Protein AF-A0A0L6JKN7-F1 (afdb_monomer_lite)

pLDDT: mean 93.9, std 7.28, range [55.91, 98.62]

Secondary structure (DSSP, 8-state):
----HHHHHHHHHHHHHHHHHHHHHSSB-HHHHHHHHHHHHHHHHT--HHHHHHHHHHHHHHHHHHHHTT--HHHHHHHHHHHHHHBTTSHHHHHHHHHHHHT-

Foldseek 3Di:
DDQPPVLVVLQVQLVVQQVVVCVVVVAGACVPRVQVSLVVSCVVSVHDSVVSVVSNVVVVVVVVVVVCVPDDPVRVVVVVVCVQLRHCVHPNVVVVVVVVVVVD

Sequence (104 aa):
MIIDINEKKVYEFCDTKWKYYIKRDGAYYPSKHDDLVLNEAASEFNITFDEAKAIFNKVSNEIVQEEVKGMSQNQIRNAIKDVIEGNAETPWGQEKLKKKKDNN

Radius of gyration: 15.53 Å; chains: 1; bounding box: 38×34×34 Å

Structure (mmCIF, N/CA/C/O backbone):
data_AF-A0A0L6JKN7-F1
#
_entry.id   AF-A0A0L6JKN7-F1
#
loop_
_atom_site.group_PDB
_atom_site.id
_atom_site.type_symbol
_atom_site.label_atom_id
_atom_site.label_alt_id
_atom_site.label_comp_id
_atom_site.label_asym_id
_atom_site.label_entity_id
_atom_site.label_seq_id
_atom_site.pdbx_PDB_ins_code
_atom_site.Cartn_x
_atom_site.Cartn_y
_atom_site.Cartn_z
_atom_site.occupancy
_atom_site.B_iso_or_equiv
_atom_site.auth_seq_id
_atom_site.auth_comp_id
_atom_site.auth_asym_id
_atom_site.auth_atom_id
_atom_site.pdbx_PDB_model_num
ATOM 1 N N . MET A 1 1 ? -5.619 19.096 8.456 1.00 57.16 1 MET A N 1
ATOM 2 C CA . MET A 1 1 ? -6.262 17.795 8.188 1.00 57.16 1 MET A CA 1
ATOM 3 C C . MET A 1 1 ? -6.031 16.922 9.412 1.00 57.16 1 MET A C 1
ATOM 5 O O . MET A 1 1 ? -4.926 16.976 9.940 1.00 57.16 1 MET A O 1
ATOM 9 N N . ILE A 1 2 ? -7.053 16.241 9.935 1.00 72.38 2 ILE A N 1
ATOM 10 C CA . ILE A 1 2 ? -6.933 15.395 11.134 1.00 72.38 2 ILE A CA 1
ATOM 11 C C . ILE A 1 2 ? -7.276 13.970 10.699 1.00 72.38 2 ILE A C 1
ATOM 13 O O . ILE A 1 2 ? -8.452 13.635 10.599 1.00 72.38 2 ILE A O 1
ATOM 17 N N . ILE A 1 3 ? -6.249 13.174 10.397 1.00 80.44 3 ILE A N 1
ATOM 18 C CA . ILE A 1 3 ? -6.395 11.726 10.212 1.00 80.44 3 ILE A CA 1
ATOM 19 C C . ILE A 1 3 ? -6.664 11.127 11.594 1.00 80.44 3 ILE A C 1
ATOM 21 O O . ILE A 1 3 ? -5.941 11.443 12.547 1.00 80.44 3 ILE A O 1
ATOM 25 N N . ASP A 1 4 ? -7.687 10.282 11.717 1.00 90.75 4 ASP A N 1
ATOM 26 C CA . ASP A 1 4 ? -7.951 9.582 12.971 1.00 90.75 4 ASP A CA 1
ATOM 27 C C . ASP A 1 4 ? -6.773 8.658 13.319 1.00 90.75 4 ASP A C 1
ATOM 29 O O . ASP A 1 4 ? -6.198 7.984 12.461 1.00 90.75 4 ASP A O 1
ATOM 33 N N . ILE A 1 5 ? -6.379 8.627 14.594 1.00 91.12 5 ILE A N 1
ATOM 34 C CA . ILE A 1 5 ? -5.193 7.875 15.019 1.00 91.12 5 ILE A CA 1
ATOM 35 C C . ILE A 1 5 ? -5.333 6.367 14.768 1.00 91.12 5 ILE A C 1
ATOM 37 O O . ILE A 1 5 ? -4.326 5.698 14.543 1.00 91.12 5 ILE A O 1
ATOM 41 N N . ASN A 1 6 ? -6.550 5.820 14.792 1.00 92.75 6 ASN A N 1
ATOM 42 C CA . ASN A 1 6 ? -6.795 4.411 14.502 1.00 92.75 6 ASN A CA 1
ATOM 43 C C . ASN A 1 6 ? -6.784 4.154 12.995 1.00 92.75 6 ASN A C 1
ATOM 45 O O . ASN A 1 6 ? -6.169 3.185 12.560 1.00 92.75 6 ASN A O 1
ATOM 49 N N . GLU A 1 7 ? -7.361 5.052 12.194 1.00 95.69 7 GLU A N 1
ATOM 50 C CA . GLU A 1 7 ? -7.275 4.978 10.729 1.00 95.69 7 GLU A CA 1
ATOM 51 C C . GLU A 1 7 ? -5.817 5.009 10.249 1.00 95.69 7 GLU A C 1
ATOM 53 O O . GLU A 1 7 ? -5.412 4.220 9.392 1.00 95.69 7 GLU A O 1
ATOM 58 N N . LYS A 1 8 ? -4.994 5.864 10.868 1.00 95.38 8 LYS A N 1
ATOM 59 C CA . LYS A 1 8 ? -3.556 5.932 10.599 1.00 95.38 8 LYS A CA 1
ATOM 60 C C . LYS A 1 8 ? -2.848 4.606 10.896 1.00 95.38 8 LYS A C 1
ATOM 62 O O . LYS A 1 8 ? -2.023 4.178 10.096 1.00 95.38 8 LYS A O 1
ATOM 67 N N . LYS A 1 9 ? -3.178 3.936 12.006 1.00 97.50 9 LYS A N 1
ATOM 68 C CA . LYS A 1 9 ? -2.577 2.636 12.359 1.00 97.50 9 LYS A CA 1
ATOM 69 C C . LYS A 1 9 ? -2.925 1.543 11.353 1.00 97.50 9 LYS A C 1
ATOM 71 O O . LYS A 1 9 ? -2.051 0.757 11.002 1.00 97.50 9 LYS A O 1
ATOM 76 N N . VAL A 1 10 ? -4.170 1.507 10.873 1.00 97.88 10 VAL A N 1
ATOM 77 C CA . VAL A 1 10 ? -4.590 0.567 9.820 1.00 97.88 10 VAL A CA 1
ATOM 78 C C . VAL A 1 10 ? -3.778 0.815 8.549 1.00 97.88 10 VAL A C 1
ATOM 80 O O . VAL A 1 10 ? -3.206 -0.120 7.993 1.00 97.88 10 VAL A O 1
ATOM 83 N N . TYR A 1 11 ? -3.651 2.076 8.126 1.00 97.50 11 TYR A N 1
ATOM 84 C CA . TYR A 1 11 ? -2.837 2.445 6.967 1.00 97.50 11 TYR A CA 1
ATOM 85 C C . TYR A 1 11 ? -1.366 2.013 7.113 1.00 97.50 11 TYR A C 1
ATOM 87 O O . TYR A 1 11 ? -0.819 1.369 6.217 1.00 97.50 11 TYR A O 1
ATOM 95 N N . GLU A 1 12 ? -0.732 2.322 8.249 1.00 97.69 12 GLU A N 1
ATOM 96 C CA . GLU A 1 12 ? 0.670 1.971 8.529 1.00 97.69 12 GLU A CA 1
ATOM 97 C C . GLU A 1 12 ? 0.896 0.452 8.571 1.00 97.69 12 GLU A C 1
ATOM 99 O O . GLU A 1 12 ? 1.932 -0.045 8.110 1.00 97.69 12 GLU A O 1
ATOM 104 N N . PHE A 1 13 ? -0.079 -0.299 9.086 1.00 98.44 13 PHE A N 1
ATOM 105 C CA . PHE A 1 13 ? -0.049 -1.756 9.058 1.00 98.44 13 PHE A CA 1
ATOM 106 C C . PHE A 1 13 ? -0.074 -2.276 7.620 1.00 98.44 13 PHE A C 1
ATOM 108 O O . PHE A 1 13 ? 0.784 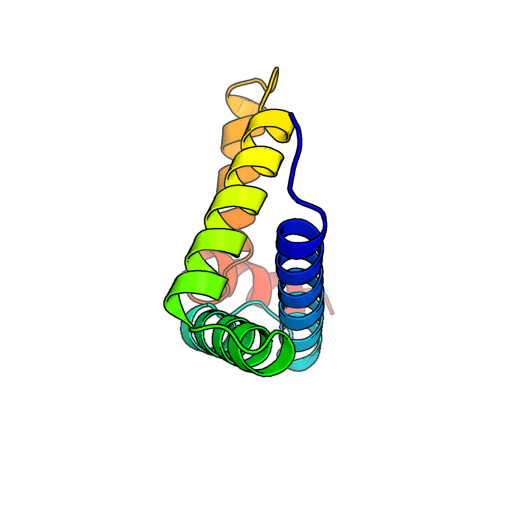-3.083 7.250 1.00 98.44 13 PHE A O 1
ATOM 115 N N . CYS A 1 14 ? -1.001 -1.786 6.792 1.00 98.25 14 CYS A N 1
ATOM 116 C CA . CYS A 1 14 ? -1.090 -2.200 5.397 1.00 98.25 14 CYS A CA 1
ATOM 117 C C . CYS A 1 14 ? 0.209 -1.890 4.633 1.00 98.25 14 CYS A C 1
ATOM 119 O O . CYS A 1 14 ? 0.768 -2.778 3.988 1.00 98.25 14 CYS A O 1
ATOM 121 N N . ASP A 1 15 ? 0.753 -0.675 4.768 1.00 97.31 15 ASP A N 1
ATOM 122 C CA . ASP A 1 15 ? 2.030 -0.271 4.153 1.00 97.31 15 ASP A CA 1
ATOM 123 C C . ASP A 1 15 ? 3.191 -1.197 4.564 1.00 97.31 15 ASP A C 1
ATOM 125 O O . ASP A 1 15 ? 3.976 -1.659 3.727 1.00 97.31 15 ASP A O 1
ATOM 129 N N . THR A 1 16 ? 3.259 -1.565 5.845 1.00 98.25 16 THR A N 1
ATOM 130 C CA . THR A 1 16 ? 4.258 -2.518 6.350 1.00 98.25 16 THR A CA 1
ATOM 131 C C . THR A 1 16 ? 4.101 -3.901 5.713 1.00 98.25 16 THR A C 1
ATOM 133 O O . THR A 1 16 ? 5.096 -4.538 5.346 1.00 98.25 16 THR A O 1
ATOM 136 N N . LYS A 1 17 ? 2.864 -4.376 5.543 1.00 98.31 17 LYS A N 1
ATOM 137 C CA . LYS A 1 17 ? 2.573 -5.686 4.950 1.00 98.31 17 LYS A CA 1
ATOM 138 C C . LYS A 1 17 ? 2.839 -5.730 3.447 1.00 98.31 17 LYS A C 1
ATOM 140 O O . LYS A 1 17 ? 3.464 -6.688 2.992 1.00 98.31 17 LYS A O 1
ATOM 145 N N . TRP A 1 18 ? 2.495 -4.691 2.684 1.00 97.81 18 TRP A N 1
ATOM 146 C CA . TRP A 1 18 ? 2.913 -4.601 1.279 1.00 97.81 18 TRP A CA 1
ATOM 147 C C . TRP A 1 18 ? 4.437 -4.618 1.154 1.00 97.81 18 TRP A C 1
ATOM 149 O O . TRP A 1 18 ? 4.969 -5.407 0.376 1.00 97.81 18 TRP A O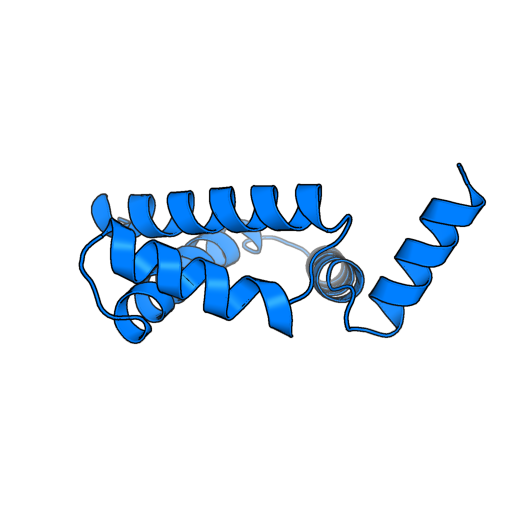 1
ATOM 159 N N . LYS A 1 19 ? 5.169 -3.838 1.963 1.00 97.75 19 LYS A N 1
ATOM 160 C CA . LYS A 1 19 ? 6.646 -3.858 1.968 1.00 97.75 19 LYS A CA 1
ATOM 161 C C . LYS A 1 19 ? 7.207 -5.251 2.254 1.00 97.75 19 LYS A C 1
ATOM 163 O O . LYS A 1 19 ? 8.165 -5.673 1.601 1.00 97.75 19 LYS A O 1
ATOM 168 N N . TYR A 1 20 ? 6.608 -5.978 3.196 1.00 98.12 20 TYR A N 1
ATOM 169 C CA . TYR A 1 20 ? 6.967 -7.365 3.479 1.00 98.12 20 TYR A CA 1
ATOM 170 C C . TYR A 1 20 ? 6.762 -8.270 2.253 1.00 98.12 20 TYR A C 1
ATOM 172 O O . TYR A 1 20 ? 7.697 -8.968 1.849 1.00 98.12 20 TYR A O 1
ATOM 180 N N . TYR A 1 21 ? 5.588 -8.226 1.620 1.00 97.69 21 TYR A N 1
ATOM 181 C CA . TYR A 1 21 ? 5.271 -9.077 0.471 1.00 97.69 21 TYR A CA 1
ATOM 182 C C . TYR A 1 21 ? 6.077 -8.738 -0.780 1.00 97.69 21 TYR A C 1
ATOM 184 O O . TYR A 1 21 ? 6.561 -9.644 -1.456 1.00 97.69 21 TYR A O 1
ATOM 192 N N . ILE A 1 22 ? 6.330 -7.456 -1.035 1.00 96.69 22 ILE A N 1
ATOM 193 C CA . ILE A 1 22 ? 7.212 -6.998 -2.114 1.00 96.69 22 ILE A CA 1
ATOM 194 C C . ILE A 1 22 ? 8.631 -7.531 -1.911 1.00 96.69 22 ILE A C 1
ATOM 196 O O . ILE A 1 22 ? 9.261 -7.997 -2.859 1.00 96.69 22 ILE A O 1
ATOM 200 N N . LYS A 1 23 ? 9.145 -7.501 -0.674 1.00 96.62 23 LYS A N 1
ATOM 201 C CA . LYS A 1 23 ? 10.470 -8.050 -0.359 1.00 96.62 23 LYS A CA 1
ATOM 202 C C . LYS A 1 23 ? 10.509 -9.569 -0.533 1.00 96.62 23 LYS A C 1
ATOM 204 O O . LYS A 1 23 ? 11.497 -10.083 -1.050 1.00 96.62 23 LYS A O 1
ATOM 209 N N . ARG A 1 24 ? 9.458 -10.272 -0.102 1.00 96.31 24 ARG A N 1
ATOM 210 C CA . ARG A 1 24 ? 9.342 -11.734 -0.211 1.00 96.31 24 ARG A CA 1
ATOM 211 C C . ARG A 1 24 ? 9.267 -12.193 -1.668 1.00 96.31 24 ARG A C 1
ATOM 213 O O . ARG A 1 24 ? 9.973 -13.120 -2.046 1.00 96.31 24 ARG A O 1
ATOM 220 N N . ASP A 1 25 ? 8.449 -11.524 -2.474 1.00 95.19 25 ASP A N 1
ATOM 221 C CA . ASP A 1 25 ? 8.116 -11.957 -3.837 1.00 95.19 25 ASP A CA 1
ATOM 222 C C . ASP A 1 25 ? 8.970 -11.247 -4.908 1.00 95.19 25 ASP A C 1
ATOM 224 O O . ASP A 1 25 ? 8.849 -11.511 -6.106 1.00 95.19 25 ASP A O 1
ATOM 228 N N . GLY A 1 26 ? 9.853 -10.340 -4.477 1.00 94.69 26 GLY A N 1
ATOM 229 C CA . GLY A 1 26 ? 10.810 -9.602 -5.304 1.00 94.69 26 GLY A CA 1
ATOM 230 C C . GLY A 1 26 ? 10.219 -8.433 -6.099 1.00 94.69 26 GLY A C 1
ATOM 231 O O . GLY A 1 26 ? 10.980 -7.673 -6.704 1.00 94.69 26 GLY A O 1
ATOM 232 N N . ALA A 1 27 ? 8.894 -8.285 -6.109 1.00 95.38 27 ALA A N 1
ATOM 233 C CA . ALA A 1 27 ? 8.158 -7.213 -6.769 1.00 95.38 27 ALA A CA 1
ATOM 234 C C . ALA A 1 27 ? 6.733 -7.103 -6.203 1.00 95.38 27 ALA A C 1
ATOM 236 O O . ALA A 1 27 ? 6.284 -8.004 -5.498 1.00 95.38 27 ALA A O 1
ATOM 237 N N . TYR A 1 28 ? 6.025 -6.023 -6.531 1.00 96.69 28 TYR A N 1
ATOM 238 C CA . TYR A 1 28 ? 4.619 -5.836 -6.174 1.00 96.69 28 TYR A CA 1
ATOM 239 C C . TYR A 1 28 ? 3.689 -6.503 -7.196 1.00 96.69 28 TYR A C 1
ATOM 241 O O . TYR A 1 28 ? 3.793 -6.222 -8.390 1.00 96.69 28 TYR A O 1
ATOM 249 N N . TYR A 1 29 ? 2.782 -7.360 -6.721 1.00 97.06 29 TYR A N 1
ATOM 250 C CA . TYR A 1 29 ? 1.773 -8.064 -7.518 1.00 97.06 29 TYR A CA 1
ATOM 251 C C . TYR A 1 29 ? 0.383 -7.793 -6.920 1.00 97.06 29 TYR A C 1
ATOM 253 O O . TYR A 1 29 ? 0.002 -8.492 -5.977 1.00 97.06 29 TYR A O 1
ATOM 261 N N . PRO A 1 30 ? -0.376 -6.802 -7.427 1.00 95.81 30 PRO A N 1
ATOM 262 C CA . PRO A 1 30 ? -1.689 -6.443 -6.890 1.00 95.81 30 PRO A CA 1
ATOM 263 C C . PRO A 1 30 ? -2.619 -7.641 -6.695 1.00 95.81 30 PRO A C 1
ATOM 265 O O . PRO A 1 30 ? -3.163 -7.814 -5.605 1.00 95.81 30 PRO A O 1
ATOM 268 N N . SER A 1 31 ? -2.716 -8.540 -7.687 1.00 96.44 31 SER A N 1
ATOM 269 C CA . SER A 1 31 ? -3.586 -9.726 -7.609 1.00 96.44 31 SER A CA 1
ATOM 270 C C . SER A 1 31 ? -3.212 -10.715 -6.499 1.00 96.44 31 SER A C 1
ATOM 272 O O . SER A 1 31 ? -4.024 -11.557 -6.122 1.00 96.44 31 SER A O 1
ATOM 274 N N . LYS A 1 32 ? -1.985 -10.633 -5.971 1.00 96.19 32 LYS A N 1
ATOM 275 C CA . LYS A 1 32 ? -1.497 -11.475 -4.869 1.00 96.19 32 LYS A CA 1
ATOM 276 C C . LYS A 1 32 ? -1.451 -10.748 -3.534 1.00 96.19 32 LYS A C 1
ATOM 278 O O . LYS A 1 32 ? -1.472 -11.401 -2.494 1.00 96.19 32 LYS A O 1
ATOM 283 N N . HIS A 1 33 ? -1.260 -9.432 -3.557 1.00 98.12 33 HIS A N 1
ATOM 284 C CA . HIS A 1 33 ? -0.878 -8.661 -2.379 1.00 98.12 33 HIS A CA 1
ATOM 285 C C . HIS A 1 33 ? -2.042 -7.869 -1.808 1.00 98.12 33 HIS A C 1
ATOM 287 O O . HIS A 1 33 ? -2.197 -7.869 -0.594 1.00 98.12 33 HIS A O 1
ATOM 293 N N . ASP A 1 34 ? -2.868 -7.237 -2.637 1.00 97.44 34 ASP A N 1
ATOM 294 C CA . ASP A 1 34 ? -3.823 -6.235 -2.152 1.00 97.44 34 ASP A CA 1
ATOM 295 C C . ASP A 1 34 ? -4.885 -6.848 -1.245 1.00 97.44 34 ASP A C 1
ATOM 297 O O . ASP A 1 34 ? -4.999 -6.469 -0.078 1.00 97.44 34 ASP A O 1
ATOM 301 N N . ASP A 1 35 ? -5.601 -7.859 -1.738 1.00 97.81 35 ASP A N 1
ATOM 302 C CA . ASP A 1 35 ? -6.637 -8.520 -0.945 1.00 97.81 35 ASP A CA 1
ATOM 303 C C . ASP A 1 35 ? -6.041 -9.234 0.275 1.00 97.81 35 ASP A C 1
ATOM 305 O O . ASP A 1 35 ? -6.660 -9.273 1.336 1.00 97.81 35 ASP A O 1
ATOM 309 N N . LEU A 1 36 ? -4.823 -9.772 0.155 1.00 98.12 36 LEU A N 1
ATOM 310 C CA . LEU A 1 36 ? -4.128 -10.428 1.262 1.00 98.12 36 LEU A CA 1
ATOM 311 C C . LEU A 1 36 ? -3.820 -9.437 2.392 1.00 98.12 36 LEU A C 1
ATOM 313 O O . LEU A 1 36 ? -4.155 -9.691 3.547 1.00 98.12 36 LEU A O 1
ATOM 317 N N . VAL A 1 37 ? -3.226 -8.292 2.054 1.00 98.62 37 VAL A N 1
ATOM 318 C CA . VAL A 1 37 ? -2.881 -7.232 3.009 1.00 98.62 37 VAL A CA 1
ATOM 319 C C . VAL A 1 37 ? -4.132 -6.674 3.683 1.00 98.62 37 VAL A C 1
ATOM 321 O O . VAL A 1 37 ? -4.152 -6.520 4.904 1.00 98.62 37 VAL A O 1
ATOM 324 N N . LEU A 1 38 ? -5.189 -6.413 2.912 1.00 98.50 38 LEU A N 1
ATOM 325 C CA . LEU A 1 38 ? -6.443 -5.876 3.439 1.00 98.50 38 LEU A CA 1
ATOM 326 C C . LEU A 1 38 ? -7.169 -6.875 4.353 1.00 98.50 38 LEU A C 1
ATOM 328 O O . LEU A 1 38 ? -7.690 -6.473 5.390 1.00 98.50 38 LEU A O 1
ATOM 332 N N . ASN A 1 39 ? -7.161 -8.173 4.029 1.00 98.50 39 ASN A N 1
ATOM 333 C CA . ASN A 1 39 ? -7.713 -9.209 4.910 1.00 98.50 39 ASN A CA 1
ATOM 334 C C . ASN A 1 39 ? -6.912 -9.366 6.211 1.00 98.50 39 ASN A C 1
ATOM 336 O O . ASN A 1 39 ? -7.490 -9.584 7.279 1.00 98.50 39 ASN A O 1
ATOM 340 N N . GLU A 1 40 ? -5.586 -9.238 6.150 1.00 98.50 40 GLU A N 1
ATOM 341 C CA . GLU A 1 40 ? -4.753 -9.242 7.354 1.00 98.50 40 GLU A CA 1
ATOM 342 C C . GLU A 1 40 ? -5.014 -8.022 8.232 1.00 98.50 40 GLU A C 1
ATOM 344 O O . GLU A 1 40 ? -5.113 -8.168 9.446 1.00 98.50 40 GLU A O 1
ATOM 349 N N . ALA A 1 41 ? -5.179 -6.840 7.637 1.00 98.44 41 ALA A N 1
ATOM 350 C CA . ALA A 1 41 ? -5.541 -5.638 8.379 1.00 98.44 41 ALA A CA 1
ATOM 351 C C . ALA A 1 41 ? -6.933 -5.772 9.014 1.00 98.44 41 ALA A C 1
ATOM 353 O O . ALA A 1 41 ? -7.109 -5.464 10.190 1.00 98.44 41 ALA A O 1
ATOM 354 N N . ALA A 1 42 ? -7.908 -6.298 8.271 1.00 98.44 42 ALA A N 1
ATOM 355 C CA . ALA A 1 42 ? -9.240 -6.585 8.794 1.00 98.44 42 ALA A CA 1
ATOM 356 C C . ALA A 1 42 ? -9.179 -7.496 10.034 1.00 98.44 42 ALA A C 1
ATOM 358 O O . ALA A 1 42 ? -9.786 -7.200 11.063 1.00 98.44 42 ALA A O 1
ATOM 359 N N . SER A 1 43 ? -8.362 -8.549 9.965 1.00 98.38 43 SER A N 1
ATOM 360 C CA . SER A 1 43 ? -8.161 -9.488 11.072 1.00 98.38 43 SER A CA 1
ATOM 361 C C . SER A 1 43 ? -7.448 -8.851 12.272 1.00 98.38 43 SER A C 1
ATOM 363 O O . SER A 1 43 ? -7.883 -9.039 13.404 1.00 98.38 43 SER A O 1
ATOM 365 N N . GLU A 1 44 ? -6.381 -8.080 12.040 1.00 98.38 44 GLU A N 1
ATOM 366 C CA . GLU A 1 44 ? -5.579 -7.434 13.092 1.00 98.38 44 GLU A CA 1
ATOM 367 C C . GLU A 1 44 ? -6.395 -6.413 13.897 1.00 98.38 44 GLU A C 1
ATOM 369 O O . GLU A 1 44 ? -6.303 -6.354 15.122 1.00 98.38 44 GLU A O 1
ATOM 374 N N . PHE A 1 45 ? -7.212 -5.611 13.212 1.00 97.62 45 PHE A N 1
ATOM 375 C CA . PHE A 1 45 ? -7.970 -4.522 13.831 1.00 97.62 45 PHE A CA 1
ATOM 376 C C . PHE A 1 45 ? -9.416 -4.897 14.169 1.00 97.62 45 PHE A C 1
ATOM 378 O O . PHE A 1 45 ? -10.157 -4.051 14.669 1.00 97.62 45 PHE A O 1
ATOM 385 N N . ASN A 1 46 ? -9.808 -6.156 13.940 1.00 97.88 46 ASN A N 1
ATOM 386 C CA . ASN A 1 46 ? -11.163 -6.663 14.159 1.00 97.88 46 ASN A CA 1
ATOM 387 C C . ASN A 1 46 ? -12.235 -5.800 13.458 1.00 97.88 46 ASN A C 1
ATOM 389 O O . ASN A 1 46 ? -13.233 -5.401 14.061 1.00 97.88 46 ASN A O 1
ATOM 393 N N . ILE A 1 47 ? -11.993 -5.508 12.180 1.00 97.94 47 ILE A N 1
ATOM 394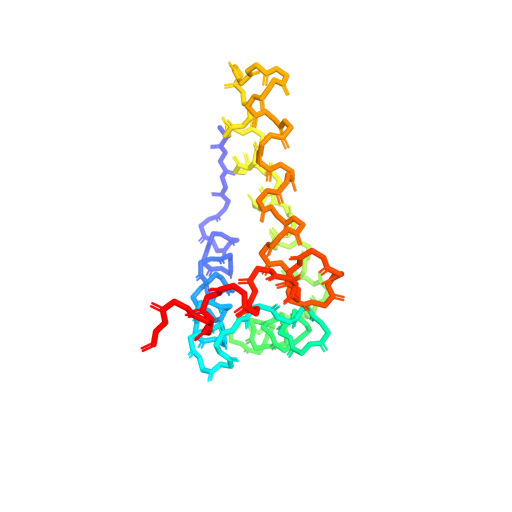 C CA . ILE A 1 47 ? -12.895 -4.790 11.269 1.00 97.94 47 ILE A CA 1
ATOM 395 C C . ILE A 1 47 ? -13.163 -5.650 10.030 1.00 97.94 47 ILE A C 1
ATOM 397 O O . ILE A 1 47 ? -12.532 -6.685 9.817 1.00 97.94 47 ILE A O 1
ATOM 401 N N . THR A 1 48 ? -14.103 -5.244 9.191 1.00 98.50 48 THR A N 1
ATOM 402 C CA . THR A 1 48 ? -14.369 -5.910 7.913 1.00 98.50 48 THR A CA 1
ATOM 403 C C . THR A 1 48 ? -13.325 -5.548 6.856 1.00 98.50 48 THR A C 1
ATOM 405 O O . THR A 1 48 ? -12.655 -4.516 6.926 1.00 98.50 48 THR A O 1
ATOM 408 N N . PHE A 1 49 ? -13.213 -6.389 5.825 1.00 98.12 49 PHE A N 1
ATOM 409 C CA . PHE A 1 49 ? -12.395 -6.102 4.644 1.00 98.12 49 PHE A CA 1
ATOM 410 C C . PHE A 1 49 ? -12.752 -4.750 4.007 1.00 98.12 49 PHE A C 1
ATOM 412 O O . PHE A 1 49 ? -11.866 -3.961 3.677 1.00 98.12 49 PHE A O 1
ATOM 419 N N . ASP A 1 50 ? -14.050 -4.465 3.871 1.00 98.31 50 ASP A N 1
ATOM 420 C CA . ASP A 1 50 ? -14.530 -3.223 3.266 1.00 98.31 50 ASP A CA 1
ATOM 421 C C . ASP A 1 50 ? -14.181 -2.000 4.121 1.00 98.31 50 ASP A C 1
ATOM 423 O O . ASP A 1 50 ? -13.795 -0.966 3.575 1.00 98.31 50 ASP A O 1
ATOM 427 N N . GLU A 1 51 ? -14.232 -2.117 5.451 1.00 97.94 51 GLU A N 1
ATOM 428 C CA . GLU A 1 51 ? -13.772 -1.063 6.362 1.00 97.94 51 GLU A CA 1
ATOM 429 C C . GLU A 1 51 ? -12.260 -0.847 6.252 1.00 97.94 51 GLU A C 1
ATOM 431 O O . GLU A 1 51 ? -11.823 0.293 6.099 1.00 97.94 51 GLU A O 1
ATOM 436 N N . ALA A 1 52 ? -11.456 -1.916 6.250 1.00 98.25 52 ALA A N 1
ATOM 437 C CA . ALA A 1 52 ? -10.005 -1.817 6.077 1.00 98.25 52 ALA A CA 1
ATOM 438 C C . ALA A 1 52 ? -9.646 -1.129 4.750 1.00 98.25 52 ALA A C 1
ATOM 440 O O . ALA A 1 52 ? -8.805 -0.226 4.709 1.00 98.25 52 ALA A O 1
ATOM 441 N N . LYS A 1 53 ? -10.339 -1.499 3.668 1.00 98.19 53 LYS A N 1
ATOM 442 C CA . LYS A 1 53 ? -10.188 -0.891 2.344 1.00 98.19 53 LYS A CA 1
ATOM 443 C C . LYS A 1 53 ? -10.617 0.574 2.327 1.00 98.19 53 LYS A C 1
ATOM 445 O O . LYS A 1 53 ? -9.916 1.405 1.753 1.00 98.19 53 LYS A O 1
ATOM 450 N N . ALA A 1 54 ? -11.749 0.909 2.945 1.00 97.88 54 ALA A N 1
ATOM 451 C CA . ALA A 1 54 ? -12.240 2.281 3.023 1.00 97.88 54 ALA A CA 1
ATOM 452 C C . ALA A 1 54 ? -11.269 3.181 3.797 1.00 97.88 54 ALA A C 1
ATOM 454 O O . ALA A 1 54 ? -10.936 4.269 3.324 1.00 97.88 54 ALA A O 1
ATOM 455 N N . ILE A 1 55 ? -10.765 2.701 4.937 1.00 97.50 55 ILE A N 1
ATOM 456 C CA . ILE A 1 55 ? -9.770 3.396 5.756 1.00 97.50 55 ILE A CA 1
ATOM 457 C C . ILE A 1 55 ? -8.481 3.606 4.964 1.00 97.50 55 ILE A C 1
ATOM 459 O O . ILE A 1 55 ? -7.998 4.735 4.875 1.00 97.50 55 ILE A O 1
ATOM 463 N N . PHE A 1 56 ? -7.952 2.552 4.333 1.00 96.94 56 PHE A N 1
ATOM 464 C CA . PHE A 1 56 ? -6.738 2.665 3.529 1.00 96.94 56 PHE A CA 1
ATOM 465 C C . PHE A 1 56 ? -6.902 3.685 2.397 1.00 96.94 56 PHE A C 1
ATOM 467 O O . PHE A 1 56 ? -6.076 4.585 2.263 1.00 96.94 56 PHE A O 1
ATOM 474 N N . ASN A 1 57 ? -7.991 3.600 1.629 1.00 96.38 57 ASN A N 1
ATOM 475 C CA . ASN A 1 57 ? -8.261 4.521 0.526 1.00 96.38 57 ASN A CA 1
ATOM 476 C C . ASN A 1 57 ? -8.410 5.968 1.002 1.00 96.38 57 ASN A C 1
ATOM 478 O O . ASN A 1 57 ? -7.907 6.880 0.349 1.00 96.38 57 ASN A O 1
ATOM 482 N N . LYS A 1 58 ? -9.090 6.191 2.131 1.00 95.69 58 LYS A N 1
ATOM 483 C CA . LYS A 1 58 ? -9.249 7.523 2.721 1.00 95.69 58 LYS A CA 1
ATOM 484 C C . LYS A 1 58 ? -7.889 8.123 3.076 1.00 95.69 58 LYS A C 1
ATOM 486 O O . LYS A 1 58 ? -7.552 9.192 2.575 1.00 95.69 58 LYS A O 1
ATOM 491 N N . VAL A 1 59 ? -7.097 7.415 3.881 1.00 95.75 59 VAL A N 1
ATOM 492 C CA . VAL A 1 59 ? -5.790 7.899 4.349 1.00 95.75 59 VAL A CA 1
ATOM 493 C C . VAL A 1 59 ? -4.804 8.046 3.186 1.00 95.75 59 VAL A C 1
ATOM 495 O O . VAL A 1 59 ? -4.107 9.053 3.099 1.00 95.75 59 VAL A O 1
ATOM 498 N N . SER A 1 60 ? -4.784 7.090 2.252 1.00 94.62 60 SER A N 1
ATOM 499 C CA . SER A 1 60 ? -3.941 7.149 1.054 1.00 94.62 60 SER A CA 1
ATOM 500 C C . SER A 1 60 ? -4.280 8.359 0.183 1.00 94.62 60 SER A C 1
ATOM 502 O O . SER A 1 60 ? -3.378 9.093 -0.209 1.00 94.62 60 SER A O 1
ATOM 504 N N . ASN A 1 61 ? -5.567 8.631 -0.060 1.00 94.06 61 ASN A N 1
ATOM 505 C CA . ASN A 1 61 ? -5.985 9.808 -0.821 1.00 94.06 61 ASN A CA 1
ATOM 506 C C . ASN A 1 61 ? -5.574 11.112 -0.133 1.00 94.06 61 ASN A C 1
ATOM 508 O O . ASN A 1 61 ? -5.123 12.031 -0.808 1.00 94.06 61 ASN A O 1
ATOM 512 N N . GLU A 1 62 ? -5.718 11.203 1.188 1.00 92.94 62 GLU A N 1
ATOM 513 C CA . GLU A 1 62 ? -5.299 12.378 1.958 1.00 92.94 62 GLU A CA 1
ATOM 514 C C . GLU A 1 62 ? -3.787 12.631 1.841 1.00 92.94 62 GLU A C 1
ATOM 516 O O . GLU A 1 62 ? -3.371 13.757 1.566 1.00 92.94 62 GLU A O 1
ATOM 521 N N . ILE A 1 63 ? -2.972 11.579 1.959 1.00 91.50 63 ILE A N 1
ATOM 522 C CA . ILE A 1 63 ? -1.515 11.654 1.778 1.00 91.50 63 ILE A CA 1
ATOM 523 C C . ILE A 1 63 ? -1.173 12.086 0.349 1.00 91.50 63 ILE A C 1
ATOM 525 O O . ILE A 1 63 ? -0.431 13.048 0.162 1.00 91.50 63 ILE A O 1
ATOM 529 N N . VAL A 1 64 ? -1.759 11.431 -0.657 1.00 91.38 64 VAL A N 1
ATOM 530 C CA . VAL A 1 64 ? -1.503 11.736 -2.071 1.00 91.38 64 VAL A CA 1
ATOM 531 C C . VAL A 1 64 ? -1.898 13.173 -2.402 1.00 91.38 64 VAL A C 1
ATOM 533 O O . VAL A 1 64 ? -1.158 13.850 -3.107 1.00 91.38 64 VAL A O 1
ATOM 536 N N . GLN A 1 65 ? -3.026 13.674 -1.890 1.00 92.12 65 GLN A N 1
ATOM 537 C CA . GLN A 1 65 ? -3.462 15.058 -2.111 1.00 92.12 65 GLN A CA 1
ATOM 538 C C . GLN A 1 65 ? -2.444 16.076 -1.586 1.00 92.12 65 GLN A C 1
ATOM 540 O O . GLN A 1 65 ? -2.192 17.079 -2.255 1.00 92.12 65 GLN A O 1
ATOM 545 N N . GLU A 1 66 ? -1.838 15.822 -0.426 1.00 91.62 66 GLU A N 1
ATOM 546 C CA . GLU A 1 66 ? -0.777 16.681 0.105 1.00 91.62 66 GLU A CA 1
ATOM 547 C C . GLU A 1 66 ? 0.541 16.522 -0.673 1.00 91.62 66 GLU A C 1
ATOM 549 O O . GLU A 1 66 ? 1.209 17.522 -0.931 1.00 91.62 66 GLU A O 1
ATOM 554 N N . GLU A 1 67 ? 0.896 15.313 -1.123 1.00 89.81 67 GLU A N 1
ATOM 555 C CA . GLU A 1 67 ? 2.108 15.062 -1.921 1.00 89.81 67 GLU A CA 1
ATOM 556 C C . GLU A 1 67 ? 2.059 15.708 -3.312 1.00 89.81 67 GLU A C 1
ATOM 558 O O . GLU A 1 67 ? 3.052 16.275 -3.773 1.00 89.81 67 GLU A O 1
ATOM 563 N N . VAL A 1 68 ? 0.907 15.653 -3.992 1.00 92.88 68 VAL A N 1
ATOM 564 C CA . VAL A 1 68 ? 0.760 16.231 -5.340 1.00 92.88 68 VAL A CA 1
ATOM 565 C C . VAL A 1 68 ? 0.568 17.744 -5.321 1.00 92.88 68 VAL A C 1
ATOM 567 O O . VAL A 1 68 ? 0.639 18.402 -6.365 1.00 92.88 68 VAL A O 1
ATOM 570 N N . LYS A 1 69 ? 0.331 18.330 -4.146 1.00 93.75 69 LYS A N 1
ATOM 571 C CA . LYS A 1 69 ? 0.100 19.762 -3.994 1.00 93.75 69 LYS A CA 1
ATOM 572 C C . LYS A 1 69 ? 1.343 20.551 -4.399 1.00 93.75 69 LYS A C 1
ATOM 574 O O . LYS A 1 69 ? 2.396 20.475 -3.778 1.00 93.75 69 LYS A O 1
ATOM 579 N N . GLY A 1 70 ? 1.205 21.356 -5.450 1.00 93.19 70 GLY A N 1
ATOM 580 C CA . GLY A 1 70 ? 2.309 22.156 -5.984 1.00 93.19 70 GLY A CA 1
ATOM 581 C C . GLY A 1 70 ? 3.256 21.392 -6.916 1.00 93.19 70 GLY A C 1
ATOM 582 O O . GLY A 1 70 ? 4.211 21.990 -7.412 1.00 93.19 70 GLY A O 1
ATOM 583 N N . MET A 1 71 ? 2.989 20.116 -7.218 1.00 95.56 71 MET A N 1
ATOM 584 C CA . MET A 1 71 ? 3.695 19.415 -8.289 1.00 95.56 71 MET A CA 1
ATOM 585 C C . MET A 1 71 ? 3.340 20.005 -9.659 1.00 95.56 71 MET A C 1
ATOM 587 O O . MET A 1 71 ? 2.186 20.292 -9.978 1.00 95.56 71 MET A O 1
ATOM 591 N N . SER A 1 72 ? 4.347 20.128 -10.519 1.00 96.88 72 SER A N 1
ATOM 592 C CA . SER A 1 72 ? 4.156 20.388 -11.944 1.00 96.88 72 SER A CA 1
ATOM 593 C C . SER A 1 72 ? 3.547 19.177 -12.661 1.00 96.88 72 SER A C 1
ATOM 595 O O . SER A 1 72 ? 3.670 18.033 -12.224 1.00 96.88 72 SER A O 1
ATOM 597 N N . GLN A 1 73 ? 2.979 19.406 -13.846 1.00 94.56 73 GLN A N 1
ATOM 598 C CA . GLN A 1 73 ? 2.443 18.333 -14.696 1.00 94.56 73 GLN A CA 1
ATOM 599 C C . GLN A 1 73 ? 3.481 17.248 -15.030 1.00 94.56 73 GLN A C 1
ATOM 601 O O . GLN A 1 73 ? 3.143 16.071 -15.132 1.00 94.56 73 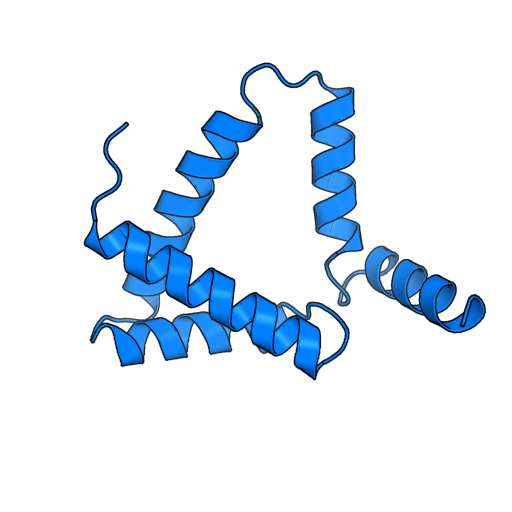GLN A O 1
ATOM 606 N N . ASN A 1 74 ? 4.758 17.617 -15.168 1.00 96.81 74 ASN A N 1
ATOM 607 C CA . ASN A 1 74 ? 5.825 16.648 -15.418 1.00 96.81 74 ASN A CA 1
ATOM 608 C C . ASN A 1 74 ? 6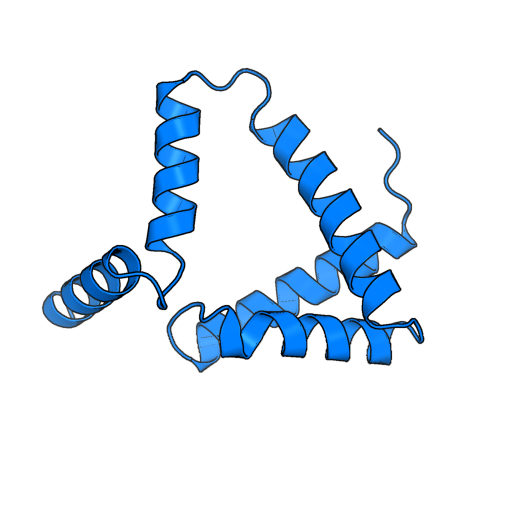.129 15.793 -14.182 1.00 96.81 74 ASN A C 1
ATOM 610 O O . ASN A 1 74 ? 6.361 14.596 -14.321 1.00 96.81 74 ASN A O 1
ATOM 614 N N . GLN A 1 75 ? 6.084 16.381 -12.984 1.00 95.94 75 GLN A N 1
ATOM 615 C CA . GLN A 1 75 ? 6.248 15.643 -11.730 1.00 95.94 75 GLN A CA 1
ATOM 616 C C . GLN A 1 75 ? 5.094 14.657 -11.514 1.00 95.94 75 GLN A C 1
ATOM 618 O O . GLN A 1 75 ? 5.349 13.494 -11.216 1.00 95.94 75 GLN A O 1
ATOM 623 N N . ILE A 1 76 ? 3.853 15.080 -11.774 1.00 94.31 76 ILE A N 1
ATOM 624 C CA . ILE A 1 76 ? 2.673 14.202 -11.713 1.00 94.31 76 ILE A CA 1
ATOM 625 C C . ILE A 1 76 ? 2.797 13.058 -12.728 1.00 94.31 76 ILE A C 1
ATOM 627 O O . ILE A 1 76 ? 2.592 11.897 -12.382 1.00 94.31 76 ILE A O 1
ATOM 631 N N . ARG A 1 77 ? 3.190 13.355 -13.976 1.00 95.44 77 ARG A N 1
ATOM 632 C CA . ARG A 1 77 ? 3.406 12.327 -15.008 1.00 95.44 77 ARG A CA 1
ATOM 633 C C . ARG A 1 77 ? 4.449 11.296 -14.574 1.00 95.44 77 ARG A C 1
ATOM 635 O O . ARG A 1 77 ? 4.248 10.107 -14.808 1.00 95.44 77 ARG A O 1
ATOM 642 N N . ASN A 1 78 ? 5.545 11.740 -13.964 1.00 95.50 78 ASN A N 1
ATOM 643 C CA . ASN A 1 78 ? 6.588 10.841 -13.477 1.00 95.50 78 ASN A CA 1
ATOM 644 C C . ASN A 1 78 ? 6.087 9.970 -12.318 1.00 95.50 78 ASN A C 1
ATOM 646 O O . ASN A 1 78 ? 6.296 8.765 -12.361 1.00 95.50 78 ASN A O 1
ATOM 650 N N . ALA A 1 79 ? 5.342 10.535 -11.363 1.00 93.81 79 ALA A N 1
ATOM 651 C CA . ALA A 1 79 ? 4.750 9.762 -10.270 1.00 93.81 79 ALA A CA 1
ATOM 652 C C . ALA A 1 79 ? 3.782 8.679 -10.785 1.00 93.81 79 ALA A C 1
ATOM 654 O O . ALA A 1 79 ? 3.861 7.523 -10.377 1.00 93.81 79 ALA A O 1
ATOM 655 N N . ILE A 1 80 ? 2.920 9.015 -11.753 1.00 93.25 80 ILE A N 1
ATOM 656 C CA . ILE A 1 80 ? 2.025 8.038 -12.399 1.00 93.25 80 ILE A CA 1
ATOM 657 C C . ILE A 1 80 ? 2.833 6.940 -13.099 1.00 93.25 80 ILE A C 1
ATOM 659 O O . ILE A 1 80 ? 2.505 5.758 -12.993 1.00 93.25 80 ILE A O 1
ATOM 663 N N . LYS A 1 81 ? 3.900 7.319 -13.810 1.00 95.06 81 LYS A N 1
ATOM 664 C CA . LYS A 1 81 ? 4.793 6.363 -14.466 1.00 95.06 81 LYS A CA 1
ATOM 665 C C . LYS A 1 81 ? 5.429 5.410 -13.450 1.00 95.06 81 LYS A C 1
ATOM 667 O O . LYS A 1 81 ? 5.441 4.208 -13.701 1.00 95.06 81 LYS A O 1
ATOM 672 N N . ASP A 1 82 ? 5.892 5.917 -12.311 1.00 93.81 82 ASP A N 1
ATOM 673 C CA . ASP A 1 82 ? 6.489 5.103 -11.250 1.00 93.81 82 ASP A CA 1
ATOM 674 C C . ASP A 1 82 ? 5.490 4.100 -10.659 1.00 93.81 82 ASP A C 1
ATOM 676 O O . ASP A 1 82 ? 5.852 2.942 -10.452 1.00 93.81 82 ASP A O 1
ATOM 680 N N . VAL A 1 83 ? 4.225 4.497 -10.469 1.00 92.81 83 VAL A N 1
ATOM 681 C CA . VAL A 1 83 ? 3.150 3.593 -10.019 1.00 92.81 83 VAL A CA 1
ATOM 682 C C . VAL A 1 83 ? 2.922 2.460 -11.024 1.00 92.81 83 VAL A C 1
ATOM 684 O O . VAL A 1 83 ? 2.889 1.289 -10.644 1.00 92.81 83 VAL A O 1
ATOM 687 N N . ILE A 1 84 ? 2.811 2.784 -12.317 1.00 92.81 84 ILE A N 1
ATOM 688 C CA . ILE A 1 84 ? 2.584 1.788 -13.379 1.00 92.81 84 ILE A CA 1
ATOM 689 C C . ILE A 1 84 ? 3.769 0.820 -13.475 1.00 92.81 84 ILE A C 1
ATOM 691 O O . ILE A 1 84 ? 3.582 -0.395 -13.530 1.00 92.81 84 ILE A O 1
ATOM 695 N N . GLU A 1 85 ? 4.991 1.349 -13.472 1.00 93.81 85 GLU A N 1
ATOM 696 C CA . GLU A 1 85 ? 6.219 0.557 -13.550 1.00 93.81 85 GLU A CA 1
ATOM 697 C C . GLU A 1 85 ? 6.522 -0.237 -12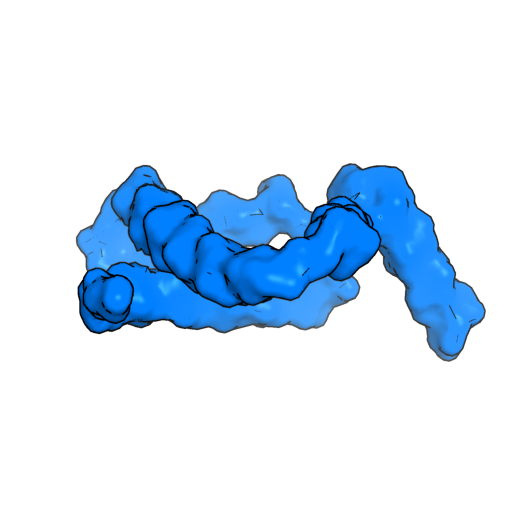.271 1.00 93.81 85 GLU A C 1
ATOM 699 O O . GLU A 1 85 ? 7.276 -1.209 -12.319 1.00 93.81 85 GLU A O 1
ATOM 704 N N . GLY A 1 86 ? 5.991 0.181 -11.121 1.00 93.06 86 GLY A N 1
ATOM 705 C CA . GLY A 1 86 ? 6.126 -0.530 -9.851 1.00 93.06 86 GLY A CA 1
ATOM 706 C C . GLY A 1 86 ? 5.252 -1.782 -9.771 1.00 93.06 86 GLY A C 1
ATOM 707 O O . GLY A 1 86 ? 5.592 -2.722 -9.054 1.00 93.06 86 GLY A O 1
ATOM 708 N N . ASN A 1 87 ? 4.158 -1.823 -10.534 1.00 95.56 87 ASN A N 1
ATOM 709 C CA . ASN A 1 87 ? 3.258 -2.964 -10.611 1.00 95.56 87 ASN A CA 1
ATOM 710 C C . ASN A 1 87 ? 3.801 -4.024 -11.581 1.00 95.56 87 ASN A C 1
ATOM 712 O O . ASN A 1 87 ? 3.770 -3.845 -12.803 1.00 95.56 87 ASN A O 1
ATOM 716 N N . ALA A 1 88 ? 4.238 -5.160 -11.036 1.00 95.81 88 ALA A N 1
ATOM 717 C CA . ALA A 1 88 ? 4.784 -6.266 -11.809 1.00 95.81 88 ALA A CA 1
ATOM 718 C C . ALA A 1 88 ? 3.756 -6.925 -12.736 1.00 95.81 88 ALA A C 1
ATOM 720 O O . ALA A 1 88 ? 4.145 -7.648 -13.636 1.00 95.81 88 ALA A O 1
ATOM 721 N N . GLU A 1 89 ? 2.459 -6.707 -12.577 1.00 95.50 89 GLU A N 1
ATOM 722 C CA . GLU A 1 89 ? 1.438 -7.298 -13.451 1.00 95.50 89 GLU A CA 1
ATOM 723 C C . GLU A 1 89 ? 1.230 -6.495 -14.739 1.00 95.50 89 GLU A C 1
ATOM 725 O O . GLU A 1 89 ? 0.605 -6.983 -15.680 1.00 95.50 89 GLU A O 1
ATOM 730 N N . THR A 1 90 ? 1.795 -5.288 -14.830 1.00 96.00 90 THR A N 1
ATOM 731 C CA . THR A 1 90 ? 1.766 -4.504 -16.067 1.00 96.00 90 THR A CA 1
ATOM 732 C C . THR A 1 90 ? 2.906 -4.902 -17.014 1.00 96.00 90 THR A C 1
ATOM 734 O O . THR A 1 90 ? 3.974 -5.336 -16.563 1.00 96.00 90 THR A O 1
ATOM 737 N N . PRO A 1 91 ? 2.752 -4.690 -18.338 1.00 96.12 91 PRO A N 1
ATOM 738 C CA . PRO A 1 91 ? 3.851 -4.873 -19.288 1.00 96.12 91 PRO A CA 1
ATOM 739 C C . PRO A 1 91 ? 5.114 -4.074 -18.923 1.00 96.12 91 PRO A C 1
ATOM 741 O O . PRO A 1 91 ? 6.225 -4.590 -19.037 1.00 96.12 91 PRO A O 1
ATOM 744 N N . TRP A 1 92 ? 4.949 -2.842 -18.428 1.00 95.38 92 TRP A N 1
ATOM 745 C CA . TRP A 1 92 ? 6.055 -1.963 -18.038 1.00 95.38 92 TRP A CA 1
ATOM 746 C C . TRP A 1 92 ? 6.784 -2.448 -16.782 1.00 95.38 92 TRP A C 1
ATOM 748 O O . TRP A 1 92 ? 8.016 -2.430 -16.744 1.00 95.38 92 TRP A O 1
ATOM 758 N N . GLY A 1 93 ? 6.054 -2.941 -15.778 1.00 95.06 93 GLY A N 1
ATOM 759 C CA . GLY A 1 93 ? 6.665 -3.548 -14.595 1.00 95.06 93 GLY A CA 1
ATOM 760 C C . GLY A 1 93 ? 7.452 -4.811 -14.937 1.00 95.06 93 GLY A C 1
ATOM 761 O O . GLY A 1 93 ? 8.585 -4.979 -14.483 1.00 95.06 93 GLY A O 1
ATOM 762 N N . GLN A 1 94 ? 6.924 -5.657 -15.827 1.00 94.75 94 GLN A N 1
ATOM 763 C CA . GLN A 1 94 ? 7.654 -6.823 -16.338 1.00 94.75 94 GLN A CA 1
ATOM 764 C C . GLN A 1 94 ? 8.940 -6.433 -17.077 1.00 94.75 94 GLN A C 1
ATOM 766 O O . GLN A 1 94 ? 9.979 -7.065 -16.883 1.00 94.75 94 GLN A O 1
ATOM 771 N N . GLU A 1 95 ? 8.908 -5.383 -17.899 1.00 94.31 95 GLU A N 1
ATOM 772 C CA . GLU A 1 95 ? 10.103 -4.875 -18.579 1.00 94.31 95 GLU A CA 1
ATOM 773 C C . GLU A 1 95 ? 11.157 -4.364 -17.581 1.00 94.31 95 GLU A C 1
ATOM 775 O O . GLU A 1 95 ? 12.343 -4.682 -17.707 1.00 94.31 95 GLU A O 1
ATOM 780 N N . LYS A 1 96 ? 10.735 -3.630 -16.546 1.00 91.94 96 LYS A N 1
ATOM 781 C CA . LYS A 1 96 ? 11.619 -3.120 -15.487 1.00 91.94 96 LYS A CA 1
ATOM 782 C C . LYS A 1 96 ? 12.277 -4.246 -14.689 1.00 91.94 96 LYS A C 1
ATOM 784 O O . LYS A 1 96 ? 13.470 -4.175 -14.394 1.00 91.94 96 LYS A O 1
ATOM 789 N N . LEU A 1 97 ? 11.535 -5.313 -14.390 1.00 90.94 97 LEU A N 1
ATOM 790 C CA . LEU A 1 97 ? 12.067 -6.496 -13.710 1.00 90.94 97 LEU A CA 1
ATOM 791 C C . LEU A 1 97 ? 13.088 -7.258 -14.559 1.00 90.94 97 LEU A C 1
ATOM 793 O O . LEU A 1 97 ? 14.081 -7.732 -14.009 1.00 90.94 97 LEU A O 1
ATOM 797 N N . LYS A 1 98 ? 12.879 -7.356 -15.878 1.00 90.44 98 LYS A N 1
ATOM 798 C CA . LYS A 1 98 ? 13.860 -7.951 -16.802 1.00 90.44 98 LYS A CA 1
ATOM 799 C C . LYS A 1 98 ? 15.169 -7.162 -16.789 1.00 90.44 98 LYS A C 1
ATOM 801 O O . LYS A 1 98 ? 16.200 -7.723 -16.446 1.00 90.44 98 LYS A O 1
ATOM 806 N N . LYS A 1 99 ? 15.101 -5.839 -16.981 1.00 89.19 99 LYS A N 1
ATOM 807 C CA . LYS A 1 99 ? 16.281 -4.953 -16.925 1.00 89.19 99 LYS A CA 1
ATOM 808 C C . LYS A 1 99 ? 17.040 -5.049 -15.598 1.00 89.19 99 LYS A C 1
ATOM 810 O O . LYS A 1 99 ? 18.260 -4.960 -15.579 1.00 89.19 99 LYS A O 1
ATOM 815 N N . LYS A 1 100 ? 16.335 -5.231 -14.475 1.00 84.38 100 LYS A N 1
ATOM 816 C CA . LYS A 1 100 ? 16.962 -5.411 -13.155 1.00 84.38 100 LYS A CA 1
ATOM 817 C C . LYS A 1 100 ? 17.722 -6.738 -13.038 1.00 84.38 100 LYS A C 1
ATOM 819 O O . LYS A 1 100 ? 18.727 -6.782 -12.341 1.00 84.38 100 LYS A O 1
ATOM 824 N N . LYS A 1 101 ? 17.241 -7.800 -13.690 1.00 78.50 101 LYS A N 1
ATOM 825 C CA . LYS A 1 101 ? 17.914 -9.107 -13.731 1.00 78.50 101 LYS A CA 1
ATOM 826 C C . LYS A 1 101 ? 19.128 -9.098 -14.654 1.00 78.50 101 LYS A C 1
ATOM 828 O O . LYS A 1 101 ? 20.115 -9.722 -14.310 1.00 78.50 101 LYS A O 1
ATOM 833 N N . ASP A 1 102 ? 19.063 -8.371 -15.766 1.00 78.81 102 ASP A N 1
ATOM 834 C CA . ASP A 1 102 ? 20.160 -8.301 -16.744 1.00 78.81 102 ASP A CA 1
ATOM 835 C C . ASP A 1 102 ? 21.368 -7.479 -16.242 1.00 78.81 102 ASP A C 1
ATOM 837 O O . ASP A 1 102 ? 22.465 -7.598 -16.779 1.00 78.81 102 ASP A O 1
ATOM 841 N N . ASN A 1 103 ? 21.171 -6.648 -15.211 1.00 68.38 103 ASN A N 1
ATOM 842 C CA . ASN A 1 103 ? 22.197 -5.788 -14.606 1.00 68.38 103 ASN A CA 1
ATOM 843 C C . ASN A 1 103 ? 22.826 -6.365 -13.316 1.00 68.38 103 ASN A C 1
ATOM 845 O O . ASN A 1 103 ? 23.607 -5.662 -12.672 1.00 68.38 103 ASN A O 1
ATOM 849 N N . ASN A 1 104 ? 22.461 -7.590 -12.918 1.00 55.91 104 ASN A N 1
ATOM 850 C CA . ASN A 1 104 ? 22.931 -8.291 -11.712 1.00 55.91 104 ASN A CA 1
ATOM 851 C C . ASN A 1 104 ? 23.681 -9.572 -12.088 1.00 55.91 104 ASN A C 1
ATOM 853 O O . ASN A 1 104 ? 24.633 -9.913 -11.354 1.00 55.91 104 ASN A O 1
#

Organism: NCBI:txid398512